Protein AF-A0A1A8SK82-F1 (afdb_monomer_lite)

Organism: NCBI:txid451742

InterPro domains:
  IPR002014 VHS domain [PS50179] (27-46)
  IPR008942 ENTH/VHS [G3DSA:1.25.40.90] (5-46)
  IPR008942 ENTH/VHS [SSF48464] (8-46)

Secondary structure (DSSP, 8-state):
---HHHHHHHHHS-GGGSHHHHHHHHHT-TT-SS--HHHHHHHHT-

Structure (mmCIF, N/CA/C/O backbone):
data_AF-A0A1A8SK82-F1
#
_entry.id   AF-A0A1A8SK82-F1
#
loop_
_atom_site.group_PDB
_atom_site.id
_atom_site.type_symbol
_atom_site.label_atom_id
_atom_site.label_alt_id
_atom_site.label_comp_id
_atom_site.label_asym_id
_atom_site.label_entity_id
_atom_site.label_seq_id
_atom_site.pdbx_PDB_ins_code
_atom_site.Cartn_x
_atom_site.Cartn_y
_atom_site.Cartn_z
_atom_site.occupancy
_atom_site.B_iso_or_equiv
_atom_site.auth_seq_id
_atom_site.auth_comp_id
_atom_site.auth_asym_id
_atom_site.auth_atom_id
_atom_site.pdbx_PDB_model_num
ATOM 1 N N . MET A 1 1 ? 10.594 -8.319 -16.860 1.00 57.62 1 MET A N 1
ATO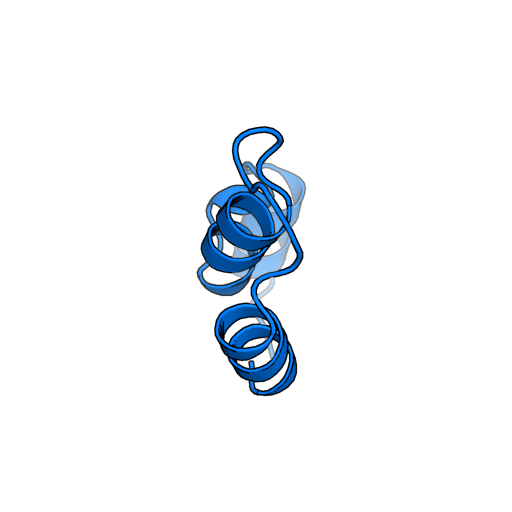M 2 C CA . MET A 1 1 ? 11.995 -8.056 -16.471 1.00 57.62 1 MET A CA 1
ATOM 3 C C . MET A 1 1 ? 12.165 -6.553 -16.518 1.00 57.62 1 MET A C 1
ATOM 5 O O . MET A 1 1 ? 12.153 -6.009 -17.613 1.00 57.62 1 MET A O 1
ATOM 9 N N . PHE A 1 2 ? 12.167 -5.899 -15.356 1.00 57.97 2 PHE A N 1
ATOM 10 C CA . PHE A 1 2 ? 12.263 -4.442 -15.267 1.00 57.97 2 PHE A CA 1
ATOM 11 C C . PHE A 1 2 ? 13.632 -3.974 -15.771 1.00 57.97 2 PHE A C 1
ATOM 13 O O . PHE A 1 2 ? 14.653 -4.620 -15.506 1.00 57.97 2 PHE A O 1
ATOM 20 N N . SER A 1 3 ? 13.648 -2.886 -16.533 1.00 71.44 3 SER A N 1
ATOM 21 C CA . SER A 1 3 ? 14.876 -2.226 -16.970 1.00 71.44 3 SER A CA 1
ATOM 22 C C . SER A 1 3 ? 15.595 -1.617 -15.763 1.00 71.44 3 SER A C 1
ATOM 24 O O . SER A 1 3 ? 14.961 -1.208 -14.792 1.00 71.44 3 SER A O 1
ATOM 26 N N . LEU A 1 4 ? 16.926 -1.502 -15.821 1.00 65.25 4 LEU A N 1
ATOM 27 C CA . LEU A 1 4 ? 17.735 -0.936 -14.732 1.00 65.25 4 LEU A CA 1
ATOM 28 C C . LEU A 1 4 ? 17.255 0.472 -14.314 1.00 65.25 4 LEU A C 1
ATOM 30 O O . LEU A 1 4 ? 17.365 0.836 -13.147 1.00 65.25 4 LEU A O 1
ATOM 34 N N . GLY A 1 5 ? 16.688 1.234 -15.259 1.00 62.22 5 GLY A N 1
ATOM 35 C CA . GLY A 1 5 ? 16.086 2.546 -15.007 1.00 62.22 5 GLY A CA 1
ATOM 36 C C . GLY A 1 5 ? 14.794 2.497 -14.183 1.00 62.22 5 GLY A C 1
ATOM 37 O O . GLY A 1 5 ? 14.616 3.334 -13.307 1.00 62.22 5 GLY A O 1
ATOM 38 N N . GLU A 1 6 ? 13.944 1.485 -14.384 1.00 62.44 6 GLU A N 1
ATOM 39 C CA . GLU A 1 6 ? 12.684 1.308 -13.639 1.00 62.44 6 GLU A CA 1
ATOM 40 C C . GLU A 1 6 ? 12.954 0.887 -12.185 1.00 62.44 6 GLU A C 1
ATOM 42 O O . GLU A 1 6 ? 12.295 1.356 -11.260 1.00 62.44 6 GLU A O 1
ATOM 47 N N . THR A 1 7 ? 13.987 0.067 -11.953 1.00 63.75 7 THR A N 1
ATOM 48 C CA . THR A 1 7 ? 14.443 -0.294 -10.598 1.00 63.75 7 THR A CA 1
ATOM 49 C C . THR A 1 7 ? 14.986 0.918 -9.840 1.00 63.75 7 THR A C 1
ATOM 51 O O . THR A 1 7 ? 14.785 1.044 -8.635 1.00 63.75 7 THR A O 1
ATOM 54 N N . MET A 1 8 ? 15.680 1.828 -10.526 1.00 62.00 8 MET A N 1
ATOM 55 C CA . MET A 1 8 ? 16.233 3.031 -9.902 1.00 62.00 8 MET A CA 1
ATOM 56 C C . MET A 1 8 ? 15.130 4.037 -9.548 1.00 62.00 8 MET A C 1
ATOM 58 O O . MET A 1 8 ? 15.164 4.622 -8.469 1.00 62.00 8 MET A O 1
ATOM 62 N N . GLU A 1 9 ? 14.119 4.183 -10.408 1.00 63.22 9 GLU A N 1
ATOM 63 C CA . GLU A 1 9 ? 12.923 4.986 -10.126 1.00 63.22 9 GLU A CA 1
ATOM 64 C C . GLU A 1 9 ? 12.097 4.402 -8.971 1.00 63.22 9 GLU A C 1
ATOM 66 O O . GLU A 1 9 ? 11.610 5.154 -8.132 1.00 63.22 9 GLU A O 1
ATOM 71 N N . PHE A 1 10 ? 12.013 3.072 -8.856 1.00 63.97 10 PHE A N 1
ATOM 72 C CA . PHE A 1 10 ? 11.414 2.395 -7.701 1.00 63.97 10 PHE A CA 1
ATOM 73 C C . PHE A 1 10 ? 12.155 2.695 -6.387 1.00 63.97 10 PHE A C 1
ATOM 75 O O . PHE A 1 10 ? 11.518 2.908 -5.361 1.00 63.97 10 PHE A O 1
ATOM 82 N N . LEU A 1 11 ? 13.493 2.733 -6.411 1.00 67.94 11 LEU A N 1
ATOM 83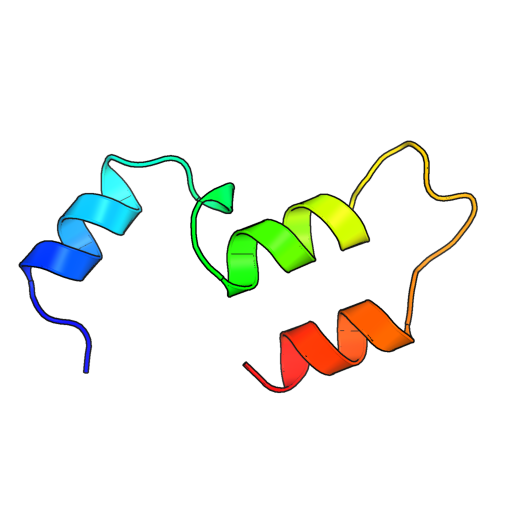 C CA . LEU A 1 11 ? 14.315 2.962 -5.215 1.00 67.94 11 LEU A CA 1
ATOM 84 C C . LEU A 1 11 ? 14.431 4.443 -4.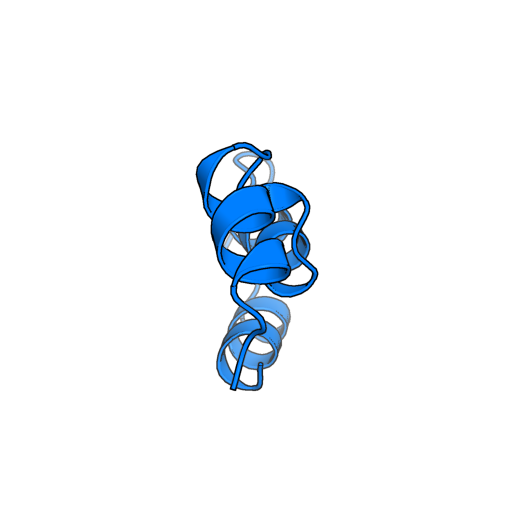815 1.00 67.94 11 LEU A C 1
ATOM 86 O O . LEU A 1 11 ? 14.720 4.735 -3.656 1.00 67.94 11 LEU A O 1
ATOM 90 N N . ILE A 1 12 ? 14.249 5.372 -5.759 1.00 74.75 12 ILE A N 1
ATOM 91 C CA . ILE A 1 12 ? 14.393 6.823 -5.536 1.00 74.75 12 ILE A CA 1
ATOM 92 C C . ILE A 1 12 ? 13.022 7.523 -5.442 1.00 74.75 12 ILE A C 1
ATOM 94 O O . ILE A 1 12 ? 12.902 8.566 -4.797 1.00 74.75 12 ILE A O 1
ATOM 98 N N . GLY A 1 13 ? 11.982 6.966 -6.066 1.00 73.81 13 GLY A N 1
ATOM 99 C CA . GLY A 1 13 ? 10.616 7.485 -6.068 1.00 73.81 13 GLY A CA 1
ATOM 100 C C . GLY A 1 13 ? 9.774 7.025 -4.873 1.00 73.81 13 GLY A C 1
ATOM 101 O O . GLY A 1 13 ? 10.156 6.160 -4.089 1.00 73.81 13 GLY A O 1
ATOM 102 N N . ASN A 1 14 ? 8.583 7.612 -4.719 1.00 83.31 14 ASN A N 1
ATOM 103 C CA . ASN A 1 14 ? 7.606 7.122 -3.748 1.00 83.31 14 ASN A CA 1
ATOM 104 C C . ASN A 1 14 ? 7.102 5.737 -4.193 1.00 83.31 14 ASN A C 1
ATOM 106 O O . ASN A 1 14 ? 6.589 5.591 -5.301 1.00 83.31 14 ASN A O 1
ATOM 110 N N . HIS A 1 15 ? 7.191 4.739 -3.313 1.00 83.56 15 HIS A N 1
ATOM 111 C CA . HIS A 1 15 ? 6.709 3.377 -3.556 1.00 83.56 15 HIS A CA 1
ATOM 112 C C . HIS A 1 15 ? 5.219 3.344 -3.960 1.00 83.56 15 HIS A C 1
ATOM 114 O O . HIS A 1 15 ? 4.815 2.515 -4.782 1.00 83.56 15 HIS A O 1
ATOM 120 N N . PHE A 1 16 ? 4.416 4.294 -3.460 1.00 90.75 16 PHE A N 1
ATOM 121 C CA . PHE A 1 16 ? 3.005 4.456 -3.822 1.00 90.75 16 PHE A CA 1
ATOM 122 C C . PHE A 1 16 ? 2.767 5.058 -5.212 1.00 90.75 16 PHE A C 1
ATOM 124 O O . PHE A 1 16 ? 1.648 4.999 -5.705 1.00 90.75 16 PHE A O 1
ATOM 131 N N . SER A 1 17 ? 3.791 5.568 -5.903 1.00 88.06 17 SER A N 1
ATOM 132 C CA . SER A 1 17 ? 3.647 6.062 -7.282 1.00 88.06 17 SER A CA 1
ATOM 133 C C . SER A 1 17 ? 3.518 4.943 -8.321 1.00 88.06 17 SER A C 1
ATOM 135 O O . SER A 1 17 ? 3.129 5.207 -9.457 1.00 88.06 17 SER A O 1
ATOM 137 N N . THR A 1 18 ? 3.828 3.695 -7.960 1.00 89.00 18 THR A N 1
ATOM 138 C CA . THR A 1 18 ? 3.656 2.544 -8.857 1.00 89.00 18 THR A CA 1
ATOM 139 C C . THR A 1 18 ? 2.171 2.171 -9.005 1.00 89.00 18 THR A C 1
ATOM 141 O O . THR A 1 18 ? 1.389 2.402 -8.080 1.00 89.00 18 THR A O 1
ATOM 144 N N . PRO A 1 19 ? 1.743 1.544 -10.121 1.00 90.81 19 PRO A N 1
ATOM 145 C CA . PRO A 1 19 ? 0.352 1.107 -10.279 1.00 90.81 19 PRO A CA 1
ATOM 146 C C . PRO A 1 19 ? -0.149 0.184 -9.155 1.00 90.81 19 PRO A C 1
ATOM 148 O O . PRO A 1 19 ? -1.309 0.288 -8.750 1.00 90.81 19 PRO A O 1
ATOM 151 N N . VAL A 1 20 ? 0.712 -0.703 -8.642 1.00 94.69 20 VAL A N 1
ATOM 152 C CA . VAL A 1 20 ? 0.406 -1.556 -7.480 1.00 94.69 20 VAL A CA 1
ATOM 153 C C . VAL A 1 20 ? 0.456 -0.757 -6.175 1.00 94.69 20 VAL A C 1
ATOM 155 O O . VAL A 1 20 ? -0.433 -0.885 -5.339 1.00 94.69 20 VAL A O 1
ATOM 158 N N . GLY A 1 21 ? 1.422 0.153 -6.033 1.00 94.25 21 GLY A N 1
ATOM 159 C CA . GLY A 1 21 ? 1.569 1.026 -4.873 1.00 94.25 21 GLY A CA 1
ATOM 160 C C . GLY A 1 21 ? 0.340 1.896 -4.622 1.00 94.25 21 GLY A C 1
ATOM 161 O O . GLY A 1 21 ? -0.135 1.954 -3.494 1.00 94.25 21 GLY A O 1
ATOM 162 N N . GLN A 1 22 ? -0.251 2.482 -5.665 1.00 95.12 22 GLN A N 1
ATOM 163 C CA . GLN A 1 22 ? -1.485 3.269 -5.531 1.00 95.12 22 GLN A CA 1
ATOM 164 C C . GLN A 1 22 ? -2.680 2.441 -5.043 1.00 95.12 22 GLN A C 1
ATOM 166 O O . GLN A 1 22 ? -3.603 2.989 -4.437 1.00 95.12 22 GLN A O 1
ATOM 171 N N . ARG A 1 23 ? -2.713 1.140 -5.355 1.00 97.06 23 ARG A N 1
ATOM 172 C CA . ARG A 1 23 ? -3.756 0.229 -4.861 1.00 97.06 23 ARG A CA 1
ATOM 173 C C . ARG A 1 23 ? -3.497 -0.142 -3.411 1.00 97.06 23 ARG A C 1
ATOM 175 O O . ARG A 1 23 ? -4.428 -0.087 -2.618 1.00 97.06 23 ARG A O 1
ATOM 182 N N . ILE A 1 24 ? -2.243 -0.421 -3.058 1.00 97.25 24 ILE A N 1
ATOM 183 C CA . ILE A 1 24 ? -1.833 -0.672 -1.671 1.00 97.25 24 ILE A CA 1
ATOM 184 C C . ILE A 1 24 ? -2.173 0.534 -0.790 1.00 97.25 24 ILE A C 1
ATOM 186 O O . ILE A 1 24 ? -2.822 0.356 0.232 1.00 97.25 24 ILE A O 1
ATOM 190 N N . GLU A 1 25 ? -1.831 1.758 -1.208 1.00 97.44 25 GLU A N 1
ATOM 191 C CA . GLU A 1 25 ? -2.126 2.982 -0.446 1.00 97.44 25 GLU A CA 1
ATOM 192 C C . GLU A 1 25 ? -3.621 3.106 -0.118 1.00 97.44 25 GLU A C 1
ATOM 194 O O . GLU A 1 25 ? -3.995 3.405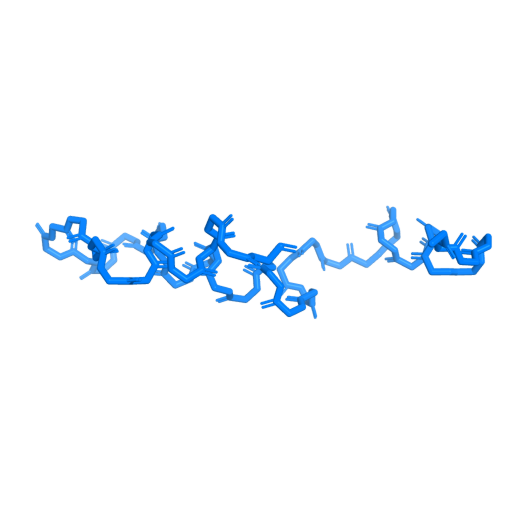 1.017 1.00 97.44 25 GLU A O 1
ATOM 199 N N . ARG A 1 26 ? -4.485 2.801 -1.096 1.00 97.69 26 ARG A N 1
ATOM 200 C CA . ARG A 1 26 ? -5.942 2.777 -0.913 1.00 97.69 26 ARG A CA 1
ATOM 201 C C . ARG A 1 26 ? -6.384 1.649 0.018 1.00 97.69 26 ARG A C 1
ATOM 203 O O . ARG A 1 26 ? -7.157 1.918 0.933 1.00 97.69 26 ARG A O 1
ATOM 210 N N . ALA A 1 27 ? -5.880 0.430 -0.183 1.00 98.00 27 ALA A N 1
ATOM 211 C CA . ALA A 1 27 ? -6.223 -0.753 0.613 1.00 98.00 27 ALA A CA 1
ATOM 212 C C . ALA A 1 27 ? -5.781 -0.643 2.080 1.00 98.00 27 ALA A C 1
ATOM 214 O O . ALA A 1 27 ? -6.371 -1.277 2.952 1.00 98.00 27 ALA A O 1
ATOM 215 N N . THR A 1 28 ? -4.767 0.179 2.367 1.00 97.25 28 THR A N 1
ATOM 216 C CA . THR A 1 28 ? -4.242 0.407 3.721 1.00 97.25 28 THR A CA 1
ATOM 217 C C . THR A 1 28 ? -4.634 1.763 4.308 1.00 97.25 28 THR A C 1
ATOM 219 O O . THR A 1 28 ? -4.069 2.181 5.320 1.00 97.25 28 THR A O 1
ATOM 222 N N . SER A 1 29 ? -5.565 2.489 3.683 1.00 97.44 29 SER A N 1
ATOM 223 C CA . SER A 1 29 ? -5.982 3.799 4.183 1.00 97.44 29 SER A CA 1
ATOM 224 C C . SER A 1 29 ? -6.620 3.684 5.568 1.00 97.44 29 SER A C 1
ATOM 226 O O . SER A 1 29 ? -7.579 2.941 5.762 1.00 97.44 29 SER A O 1
ATOM 228 N N . GLY A 1 30 ? -6.169 4.506 6.520 1.00 97.44 30 GLY A N 1
ATOM 229 C CA . GLY A 1 30 ? -6.766 4.585 7.861 1.00 97.44 30 GLY A CA 1
ATOM 230 C C . GLY A 1 30 ? -8.213 5.099 7.884 1.00 97.44 30 GLY A C 1
ATOM 231 O O . GLY A 1 30 ? -8.847 5.084 8.934 1.00 97.44 30 GLY A O 1
ATOM 232 N N . SER A 1 31 ? -8.741 5.564 6.746 1.00 97.44 31 SER A N 1
ATOM 233 C CA . SER A 1 31 ? -10.154 5.924 6.586 1.00 97.44 31 SER A CA 1
ATOM 234 C C . SER A 1 31 ? -11.069 4.733 6.273 1.00 97.44 31 SER A C 1
ATOM 236 O O . SER A 1 31 ? -12.290 4.901 6.276 1.00 97.44 31 SER A O 1
ATOM 238 N N . LEU A 1 32 ? -10.516 3.549 5.984 1.00 97.44 32 LEU A N 1
ATOM 239 C CA . LEU A 1 32 ? -11.306 2.343 5.751 1.00 97.44 32 LEU A CA 1
ATOM 240 C C . LEU A 1 32 ? -11.940 1.855 7.058 1.00 97.44 32 LEU A C 1
ATOM 242 O O . LEU A 1 32 ? -11.269 1.688 8.071 1.00 97.44 32 LEU A O 1
ATOM 246 N N . GLN A 1 33 ? -13.248 1.591 7.021 1.00 97.69 33 GL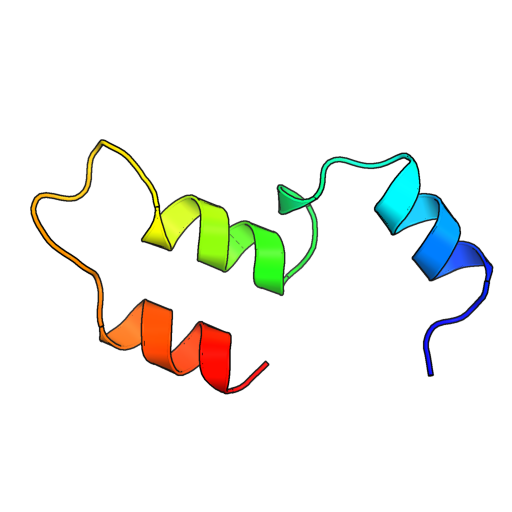N A N 1
ATOM 247 C CA . GLN A 1 33 ? -13.968 0.988 8.150 1.00 97.69 33 GLN A CA 1
ATOM 248 C C . GLN A 1 33 ? -13.624 -0.501 8.332 1.00 97.69 33 GLN A C 1
ATOM 250 O O . GLN A 1 33 ? -13.720 -1.027 9.438 1.00 97.69 33 GLN A O 1
ATOM 255 N N . SER A 1 34 ? -13.246 -1.175 7.245 1.00 97.69 34 SER A N 1
ATOM 256 C CA . SER A 1 34 ? -12.861 -2.586 7.181 1.00 97.69 34 SER A CA 1
ATOM 257 C C . SER A 1 34 ? -12.031 -2.839 5.920 1.00 97.69 34 SER A C 1
ATOM 259 O O . SER A 1 34 ? -11.978 -1.988 5.034 1.00 97.69 34 SER A O 1
ATOM 261 N N . GLU A 1 35 ? -11.422 -4.018 5.818 1.00 98.12 35 GLU A N 1
ATOM 262 C CA . GLU A 1 35 ? -10.647 -4.441 4.646 1.00 98.12 35 GLU A CA 1
ATOM 263 C C . GLU A 1 35 ? -11.481 -4.386 3.356 1.00 98.12 35 GLU A C 1
ATOM 265 O O . GLU A 1 35 ? -12.620 -4.860 3.314 1.00 98.12 35 GLU A O 1
ATOM 270 N N . ASP A 1 36 ? -10.889 -3.848 2.288 1.00 98.06 36 ASP A N 1
ATOM 271 C CA . ASP A 1 36 ? -11.440 -3.941 0.938 1.00 98.06 36 ASP A CA 1
ATOM 272 C C . ASP A 1 36 ? -10.895 -5.205 0.262 1.00 98.06 36 ASP A C 1
ATOM 274 O O . ASP A 1 36 ? -9.836 -5.207 -0.369 1.00 98.06 36 ASP A O 1
ATOM 278 N N . TRP A 1 37 ? -11.615 -6.315 0.431 1.00 98.12 37 TRP A N 1
ATOM 279 C CA . TRP A 1 37 ? -11.207 -7.601 -0.132 1.00 98.12 37 TRP A CA 1
ATOM 280 C C . TRP A 1 37 ? -11.215 -7.621 -1.660 1.00 98.12 37 TRP A C 1
ATOM 282 O O . TRP A 1 37 ? -10.437 -8.368 -2.245 1.00 98.12 37 TRP A O 1
ATOM 292 N N . MET A 1 38 ? -12.035 -6.796 -2.316 1.00 98.06 38 MET A N 1
ATOM 293 C CA . MET A 1 38 ? -12.007 -6.685 -3.775 1.00 98.06 38 MET A CA 1
ATOM 294 C C . MET A 1 38 ? -10.685 -6.065 -4.224 1.00 98.06 38 MET A C 1
ATOM 296 O O . MET A 1 38 ? -9.992 -6.638 -5.062 1.00 98.06 38 MET A O 1
ATOM 300 N N . LEU A 1 39 ? -10.295 -4.952 -3.600 1.00 97.94 39 LEU A N 1
ATOM 301 C CA . LEU A 1 39 ? -9.026 -4.290 -3.883 1.00 97.94 39 LEU A CA 1
ATOM 302 C C . LEU A 1 39 ? -7.818 -5.163 -3.510 1.00 97.94 39 LEU A C 1
ATOM 304 O O . LEU A 1 39 ? -6.831 -5.183 -4.243 1.00 97.94 39 LEU A O 1
ATOM 308 N N . ASN A 1 40 ? -7.899 -5.922 -2.414 1.00 98.38 40 ASN A N 1
ATOM 309 C CA . ASN A 1 40 ? -6.858 -6.885 -2.044 1.00 98.38 40 ASN A CA 1
ATOM 310 C C . ASN A 1 40 ? -6.686 -7.982 -3.105 1.00 98.38 40 ASN A C 1
ATOM 312 O O . ASN A 1 40 ? -5.552 -8.319 -3.438 1.00 98.38 40 ASN A O 1
ATOM 316 N N . MET A 1 41 ? -7.779 -8.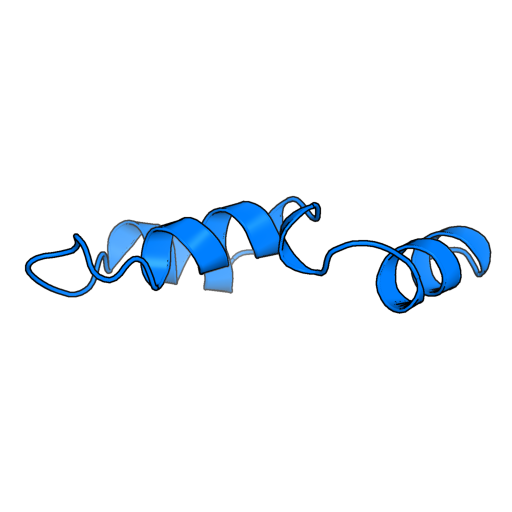504 -3.673 1.00 98.38 41 MET A N 1
ATOM 317 C CA . MET A 1 41 ? -7.695 -9.481 -4.765 1.00 98.38 41 MET A CA 1
ATOM 318 C C . MET A 1 41 ? -7.087 -8.862 -6.029 1.00 98.38 41 MET A C 1
ATOM 320 O O . MET A 1 41 ? -6.212 -9.476 -6.631 1.00 98.38 41 MET A O 1
ATOM 324 N N . GLU A 1 42 ? -7.451 -7.622 -6.376 1.00 97.44 42 GLU A N 1
ATOM 325 C CA . GLU A 1 42 ? -6.820 -6.909 -7.498 1.00 97.44 42 GLU A CA 1
ATOM 326 C C . GLU A 1 42 ? -5.313 -6.707 -7.298 1.00 97.44 42 GLU A C 1
ATOM 328 O O . GLU A 1 42 ? -4.558 -6.745 -8.265 1.00 97.44 42 GLU A O 1
ATOM 333 N N . ILE A 1 43 ? -4.860 -6.474 -6.062 1.00 97.50 43 ILE A N 1
ATOM 334 C CA . ILE A 1 43 ? -3.429 -6.373 -5.747 1.00 97.50 43 ILE A CA 1
ATOM 335 C C . ILE A 1 43 ? -2.734 -7.724 -5.956 1.00 97.50 43 ILE A C 1
ATOM 337 O O . ILE A 1 43 ? -1.622 -7.740 -6.471 1.00 97.50 43 ILE A O 1
ATOM 341 N N . CYS A 1 44 ? -3.368 -8.840 -5.581 1.00 97.31 44 CYS A N 1
ATOM 342 C CA . CYS A 1 44 ? -2.808 -10.182 -5.771 1.00 97.31 44 CYS A CA 1
ATOM 343 C C . CYS A 1 44 ? -2.701 -10.610 -7.244 1.00 97.31 44 CYS A C 1
ATOM 345 O O . CYS A 1 44 ? -1.899 -11.492 -7.549 1.00 97.31 44 CYS A O 1
ATOM 347 N N . ASP A 1 45 ? -3.490 -10.005 -8.132 1.00 96.31 45 ASP A N 1
ATOM 348 C CA . ASP A 1 45 ? -3.471 -10.287 -9.571 1.00 96.31 45 ASP A CA 1
ATOM 349 C C . ASP A 1 45 ? -2.363 -9.527 -10.335 1.00 96.31 45 ASP A C 1
ATOM 351 O O . ASP A 1 45 ? -2.095 -9.850 -11.497 1.00 96.31 45 ASP A O 1
ATOM 355 N N . ILE A 1 46 ? -1.733 -8.517 -9.716 1.00 92.31 46 ILE A N 1
ATOM 356 C CA . ILE A 1 46 ? -0.674 -7.671 -10.308 1.00 92.31 46 ILE A CA 1
ATOM 357 C C . ILE A 1 46 ? 0.715 -8.253 -10.042 1.00 92.31 46 ILE A C 1
ATOM 359 O O . ILE A 1 46 ? 1.505 -8.311 -11.015 1.00 92.31 46 ILE A O 1
#

Sequence (46 aa):
MFSLGETMEFLIGNHFSTPVGQRIERATSGSLQSEDWMLNMEICDI

pLDDT: mean 86.82, std 14.34, range [57.62, 98.38]

Foldseek 3Di:
DDDPVVVVCCVVDDVLVDPLSVLVCVQPDPPDPDGPVVSVVVSVVD

Radius of gyration: 12.64 Å; chains: 1; bounding box: 32×18×25 Å